Protein AF-A0A447MXN7-F1 (afdb_monomer_lite)

Structure (mmCIF, N/CA/C/O backbone):
data_AF-A0A447MXN7-F1
#
_entry.id   AF-A0A447MXN7-F1
#
loop_
_atom_site.group_PDB
_atom_site.id
_atom_site.type_symbol
_atom_site.label_atom_id
_atom_site.label_alt_id
_atom_site.label_comp_id
_atom_site.label_asym_id
_atom_site.label_entity_id
_atom_site.label_seq_id
_atom_site.pdbx_PDB_ins_code
_atom_site.Cartn_x
_atom_site.Cartn_y
_atom_site.Cartn_z
_atom_site.occupancy
_atom_site.B_iso_or_equiv
_atom_site.auth_seq_id
_atom_site.auth_comp_id
_atom_site.auth_asym_id
_atom_site.auth_atom_id
_atom_site.pdbx_PDB_model_num
ATOM 1 N N . MET A 1 1 ? -2.026 -2.365 -8.724 1.00 95.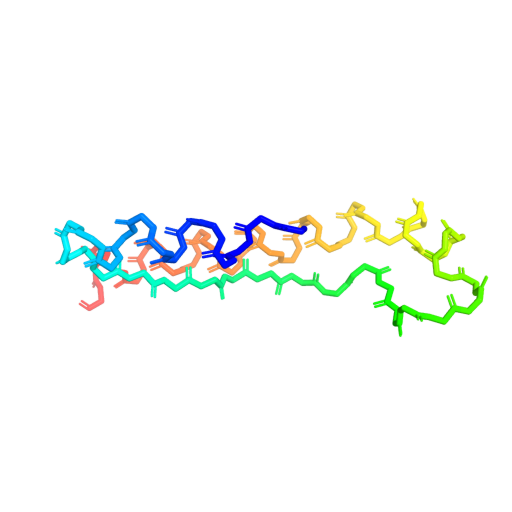44 1 MET A N 1
ATOM 2 C CA . MET A 1 1 ? -3.241 -2.164 -9.550 1.00 95.44 1 MET A CA 1
ATOM 3 C C . MET A 1 1 ? -4.551 -2.185 -8.735 1.00 95.44 1 MET A C 1
ATOM 5 O O . MET A 1 1 ? -5.625 -2.172 -9.316 1.00 95.44 1 MET A O 1
ATOM 9 N N . GLU A 1 2 ? -4.509 -2.156 -7.397 1.00 98.38 2 GLU A N 1
ATOM 10 C CA . GLU A 1 2 ? -5.657 -2.536 -6.548 1.00 98.38 2 GLU A CA 1
ATOM 11 C C . GLU A 1 2 ? -6.300 -1.341 -5.821 1.00 98.38 2 GLU A C 1
ATOM 13 O O . GLU A 1 2 ? -7.426 -1.435 -5.340 1.00 98.38 2 GLU A O 1
ATOM 18 N N . ALA A 1 3 ? -5.589 -0.210 -5.734 1.00 98.00 3 ALA A N 1
ATOM 19 C CA . ALA A 1 3 ? -5.949 0.945 -4.905 1.00 98.00 3 ALA A CA 1
ATOM 20 C C . ALA A 1 3 ? -7.386 1.441 -5.130 1.00 98.00 3 ALA A C 1
ATOM 22 O O . ALA A 1 3 ? -8.129 1.628 -4.170 1.00 98.00 3 ALA A O 1
ATOM 23 N N . THR A 1 4 ? -7.791 1.614 -6.389 1.00 98.31 4 THR A N 1
ATOM 24 C CA . THR A 1 4 ? -9.123 2.129 -6.731 1.00 98.31 4 THR A CA 1
ATOM 25 C C . THR A 1 4 ? -10.231 1.132 -6.413 1.00 98.31 4 THR A C 1
ATOM 27 O O . THR A 1 4 ? -11.294 1.544 -5.964 1.00 98.31 4 THR A O 1
ATOM 30 N N . ALA A 1 5 ? -9.995 -0.173 -6.587 1.00 98.69 5 ALA A N 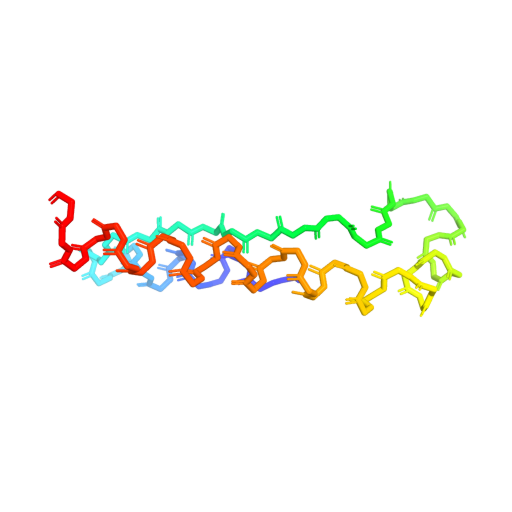1
ATOM 31 C CA . ALA A 1 5 ? -10.980 -1.192 -6.230 1.00 98.69 5 ALA A CA 1
ATOM 32 C C . ALA A 1 5 ? -11.231 -1.212 -4.712 1.00 98.69 5 ALA A C 1
ATOM 34 O O . ALA A 1 5 ? -12.382 -1.245 -4.284 1.00 98.69 5 ALA A O 1
ATOM 35 N N . ILE A 1 6 ? -10.167 -1.103 -3.905 1.00 98.69 6 ILE A N 1
ATOM 36 C CA . ILE A 1 6 ? -10.277 -0.985 -2.442 1.00 98.69 6 ILE A CA 1
ATOM 37 C C . ILE A 1 6 ? -11.030 0.298 -2.071 1.00 98.69 6 ILE A C 1
ATOM 39 O O . ILE A 1 6 ? -12.011 0.240 -1.333 1.00 98.69 6 ILE A O 1
ATOM 43 N N . ALA A 1 7 ? -10.628 1.442 -2.637 1.00 98.69 7 ALA A N 1
ATOM 44 C CA . ALA A 1 7 ? -11.270 2.730 -2.380 1.00 98.69 7 ALA A CA 1
ATOM 45 C C . ALA A 1 7 ? -12.763 2.726 -2.742 1.00 98.69 7 ALA A C 1
ATOM 47 O O . ALA A 1 7 ? -13.574 3.280 -2.007 1.00 98.69 7 ALA A O 1
ATOM 48 N N . HIS A 1 8 ? -13.135 2.077 -3.847 1.00 98.81 8 HIS A N 1
ATOM 49 C CA . HIS A 1 8 ? -14.525 1.959 -4.279 1.00 98.81 8 HIS A CA 1
ATOM 50 C C . HIS A 1 8 ? -15.364 1.161 -3.271 1.00 98.81 8 HIS A C 1
ATOM 52 O O . HIS A 1 8 ? -16.454 1.592 -2.903 1.00 98.81 8 HIS A O 1
ATOM 58 N N . VAL A 1 9 ? -14.849 0.043 -2.751 1.00 98.75 9 VAL A N 1
ATOM 59 C CA . VAL A 1 9 ? -15.549 -0.705 -1.696 1.00 98.75 9 VAL A CA 1
ATOM 60 C C . VAL A 1 9 ? -15.640 0.127 -0.413 1.00 98.75 9 VAL A C 1
ATOM 62 O O . VAL A 1 9 ? -16.720 0.238 0.156 1.00 98.75 9 VAL A O 1
ATOM 65 N N . CYS A 1 10 ? -14.558 0.783 0.014 1.00 98.81 10 CYS A N 1
ATOM 66 C CA . CYS A 1 10 ? -14.580 1.680 1.174 1.00 98.81 10 CYS A CA 1
ATOM 67 C C . CYS A 1 10 ? -15.617 2.806 1.027 1.00 98.81 10 CYS A C 1
ATOM 69 O O . CYS A 1 10 ? -16.336 3.092 1.982 1.00 98.81 10 CYS A O 1
ATOM 71 N N . HIS A 1 11 ? -15.753 3.387 -0.170 1.00 98.75 11 HIS A N 1
ATOM 72 C CA . HIS A 1 11 ? -16.781 4.381 -0.481 1.00 98.75 11 HIS A CA 1
ATOM 73 C C . HIS A 1 11 ? -18.197 3.821 -0.288 1.00 98.75 11 HIS A C 1
ATOM 75 O O . HIS A 1 11 ? -19.005 4.447 0.396 1.00 98.75 11 HIS A O 1
ATOM 81 N N . ASN A 1 12 ? -18.476 2.615 -0.798 1.00 98.75 12 ASN A N 1
ATOM 82 C CA . ASN A 1 12 ? -19.791 1.970 -0.671 1.00 98.75 12 ASN A CA 1
ATOM 83 C C . ASN A 1 12 ? -20.203 1.714 0.788 1.00 98.75 12 ASN A C 1
ATOM 85 O O . ASN A 1 12 ? -21.392 1.683 1.094 1.00 98.75 12 ASN A O 1
ATOM 89 N N . PHE A 1 13 ? -19.230 1.538 1.684 1.00 98.75 13 PHE A N 1
ATOM 90 C CA . PHE A 1 13 ? -19.456 1.289 3.111 1.00 98.75 13 PHE A CA 1
ATOM 91 C C . PHE A 1 13 ? -19.156 2.502 4.003 1.00 98.75 13 PHE A C 1
ATOM 93 O O . PHE A 1 13 ? -19.166 2.375 5.225 1.00 98.75 13 PHE A O 1
ATOM 100 N N . ASN A 1 14 ? -18.903 3.675 3.414 1.00 98.38 14 ASN A N 1
ATOM 101 C CA . ASN A 1 14 ? -18.567 4.907 4.129 1.00 98.38 14 ASN A CA 1
ATOM 102 C C . ASN A 1 14 ? -17.398 4.743 5.131 1.00 98.38 14 ASN A C 1
AT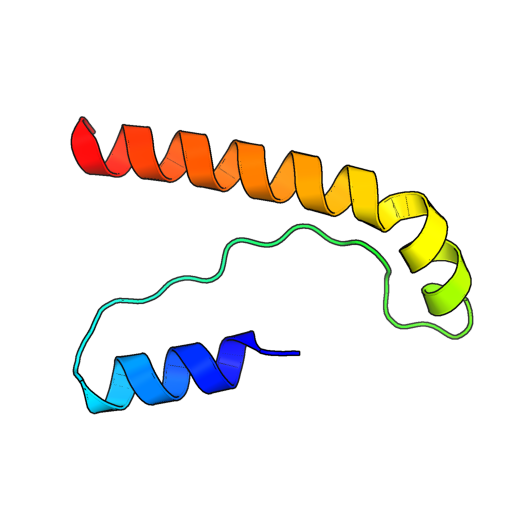OM 104 O O . ASN A 1 14 ? -17.412 5.302 6.229 1.00 98.38 14 ASN A O 1
ATOM 108 N N . VAL A 1 15 ? -16.388 3.954 4.753 1.00 98.81 15 VAL A N 1
ATOM 109 C CA . VAL A 1 15 ? -15.179 3.701 5.549 1.00 98.81 15 VAL A CA 1
ATOM 110 C C . VAL A 1 15 ? -14.055 4.625 5.064 1.00 98.81 15 VAL A C 1
ATOM 112 O O . VAL A 1 15 ? -13.714 4.580 3.879 1.00 98.81 15 VAL A O 1
ATOM 115 N N . PRO A 1 16 ? -13.443 5.448 5.937 1.00 98.44 16 PRO A N 1
ATOM 116 C CA . PRO A 1 16 ? -12.277 6.247 5.572 1.00 98.44 16 PRO A CA 1
ATOM 117 C C . PRO A 1 16 ? -11.117 5.369 5.089 1.00 98.44 16 PRO A C 1
ATOM 119 O O . PRO A 1 16 ? -10.796 4.354 5.706 1.00 98.44 16 PRO A O 1
ATOM 122 N N . PHE A 1 17 ? -10.470 5.771 3.996 1.00 98.50 17 PHE A N 1
ATOM 123 C CA . PHE A 1 17 ? -9.405 4.999 3.361 1.00 98.50 17 PHE A CA 1
ATOM 124 C C . PHE A 1 17 ? -8.282 5.903 2.848 1.00 98.50 17 PHE A C 1
ATOM 126 O O . PHE A 1 17 ? -8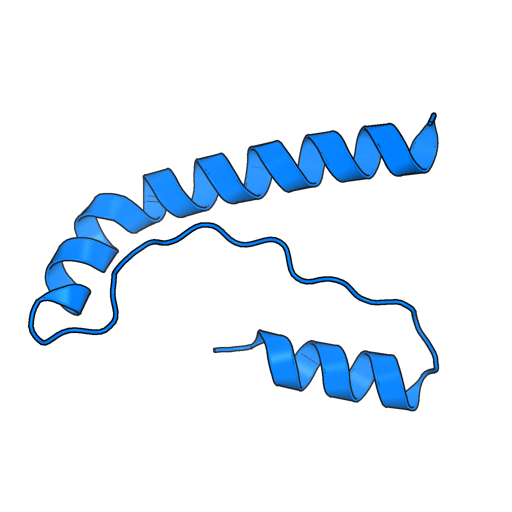.531 6.991 2.331 1.00 98.50 17 PHE A O 1
ATOM 133 N N . VAL A 1 18 ? -7.042 5.422 2.953 1.00 98.31 18 VAL A N 1
ATOM 134 C CA . VAL A 1 18 ? -5.848 6.058 2.388 1.00 98.31 18 VAL A CA 1
ATOM 135 C C . VAL A 1 18 ? -4.916 4.992 1.813 1.00 98.31 18 VAL A C 1
ATOM 137 O O . VAL A 1 18 ? -4.776 3.905 2.372 1.00 98.31 18 VAL A O 1
ATOM 140 N N . VAL A 1 19 ? -4.259 5.306 0.694 1.00 98.50 19 VAL A N 1
ATOM 141 C CA . VAL A 1 19 ? -3.208 4.466 0.103 1.00 98.50 19 VAL A CA 1
ATOM 142 C C . VAL A 1 19 ? -1.853 5.029 0.490 1.00 98.50 19 VAL A C 1
ATOM 144 O O . VAL A 1 19 ? -1.554 6.181 0.189 1.00 98.50 19 VAL A O 1
ATOM 147 N N . VAL A 1 20 ? -1.009 4.191 1.085 1.00 98.00 20 VAL A N 1
ATOM 148 C CA . VAL A 1 20 ? 0.405 4.490 1.326 1.00 98.00 20 VAL A CA 1
ATOM 149 C C . VAL A 1 20 ? 1.227 3.446 0.577 1.00 98.00 20 VAL A C 1
ATOM 151 O O . VAL A 1 20 ? 1.172 2.260 0.892 1.00 98.00 20 VAL A O 1
ATOM 154 N N . ARG A 1 21 ? 1.940 3.875 -0.467 1.00 97.94 21 ARG A N 1
ATOM 155 C CA . ARG A 1 21 ? 2.796 3.029 -1.311 1.00 97.94 21 ARG A CA 1
ATOM 156 C C . ARG A 1 21 ? 4.125 3.731 -1.555 1.00 97.94 21 ARG A C 1
ATOM 158 O O . ARG A 1 21 ? 4.208 4.951 -1.449 1.00 97.94 21 ARG A O 1
ATOM 165 N N . ALA A 1 22 ? 5.136 2.953 -1.911 1.00 97.25 22 ALA A N 1
ATOM 166 C CA . ALA A 1 22 ? 6.398 3.463 -2.422 1.00 97.25 22 ALA A CA 1
ATOM 167 C C . ALA A 1 22 ? 6.549 3.086 -3.898 1.00 97.25 22 ALA A C 1
ATOM 169 O O . ALA A 1 22 ? 5.899 2.158 -4.382 1.00 97.25 22 ALA A O 1
ATOM 170 N N . ILE A 1 23 ? 7.391 3.835 -4.600 1.00 95.50 23 ILE A N 1
ATOM 171 C CA . ILE A 1 23 ? 7.626 3.674 -6.032 1.00 95.50 23 ILE A CA 1
ATOM 172 C C . ILE A 1 23 ? 8.607 2.519 -6.261 1.00 95.50 23 ILE A C 1
ATOM 174 O O . ILE A 1 23 ? 9.701 2.527 -5.700 1.00 95.50 23 ILE A O 1
ATOM 178 N N . SER A 1 24 ? 8.204 1.537 -7.068 1.00 92.06 24 SER A N 1
ATOM 179 C CA . SER A 1 24 ? 9.046 0.434 -7.558 1.00 92.06 24 SER A CA 1
ATOM 180 C C . SER A 1 24 ? 9.638 0.708 -8.942 1.00 92.06 24 SER A C 1
ATOM 182 O O . SER A 1 24 ? 10.663 0.143 -9.295 1.00 92.06 24 SER A O 1
ATOM 184 N N . ASP A 1 25 ? 8.997 1.567 -9.730 1.00 94.62 25 ASP A N 1
ATOM 185 C CA . ASP A 1 25 ? 9.329 1.848 -11.126 1.00 94.62 25 ASP A CA 1
ATOM 186 C C . ASP A 1 25 ? 8.597 3.121 -11.592 1.00 94.62 25 ASP A C 1
ATOM 188 O O . ASP A 1 25 ? 7.772 3.677 -10.863 1.00 94.62 25 ASP A O 1
ATOM 192 N N . VAL A 1 26 ? 8.902 3.600 -12.799 1.00 92.44 26 VAL A N 1
ATOM 193 C CA . VAL A 1 26 ? 8.334 4.841 -13.363 1.00 92.44 26 VAL A CA 1
ATOM 194 C C . VAL A 1 26 ? 7.374 4.598 -14.535 1.00 92.44 26 VAL A C 1
ATOM 196 O O . VAL A 1 26 ? 7.040 5.539 -15.253 1.00 92.44 26 VAL A O 1
ATOM 199 N N . ALA A 1 27 ? 6.902 3.360 -14.716 1.00 89.88 27 ALA A N 1
ATOM 200 C CA . ALA A 1 27 ? 5.992 2.935 -15.785 1.00 89.88 27 ALA A CA 1
ATOM 201 C C . ALA A 1 27 ? 6.448 3.269 -17.228 1.00 89.88 27 ALA A C 1
ATOM 203 O O . ALA A 1 27 ? 5.632 3.515 -18.119 1.00 89.88 27 ALA A O 1
ATOM 204 N N . ASP A 1 28 ? 7.756 3.267 -17.468 1.00 89.12 28 ASP A N 1
ATOM 205 C CA . ASP A 1 28 ? 8.389 3.339 -18.782 1.00 89.12 28 ASP A CA 1
ATOM 206 C C . ASP A 1 28 ? 8.662 1.944 -19.395 1.00 89.12 28 ASP A C 1
ATOM 208 O O . ASP A 1 28 ? 8.293 0.898 -18.857 1.00 89.12 28 ASP A O 1
ATOM 212 N N . GLN A 1 29 ? 9.346 1.908 -20.543 1.00 85.88 29 GLN A N 1
ATOM 213 C CA . GLN A 1 29 ? 9.668 0.651 -21.235 1.00 85.88 29 GLN A CA 1
ATOM 214 C C . GLN A 1 29 ? 10.615 -0.271 -20.443 1.00 85.88 29 GLN A C 1
ATOM 216 O O . GLN A 1 29 ? 10.672 -1.467 -20.728 1.00 85.88 29 GLN A O 1
ATOM 221 N N . GLN A 1 30 ? 11.344 0.251 -19.453 1.00 84.94 30 GLN A N 1
ATOM 222 C CA . GLN A 1 30 ? 12.295 -0.498 -18.625 1.00 84.94 30 GLN A CA 1
ATOM 223 C C . GLN A 1 30 ? 11.710 -0.889 -17.265 1.00 84.94 30 GLN A C 1
ATOM 225 O O . GLN A 1 30 ? 12.371 -1.555 -16.474 1.00 84.94 30 GLN A O 1
ATOM 230 N N . SER A 1 31 ? 10.452 -0.541 -17.001 1.00 82.94 31 SER A N 1
ATOM 231 C CA . SER A 1 31 ? 9.855 -0.676 -15.673 1.00 82.94 31 SER A CA 1
ATOM 232 C C . SER A 1 31 ? 9.715 -2.110 -15.186 1.00 82.94 31 SER A C 1
ATOM 234 O O . SER A 1 31 ? 9.697 -2.332 -13.986 1.00 82.94 31 SER A O 1
ATOM 236 N N . HIS A 1 32 ? 9.706 -3.093 -16.085 1.00 80.69 32 HIS A N 1
ATOM 237 C CA . HIS A 1 32 ? 9.792 -4.503 -15.702 1.00 80.69 32 HIS A CA 1
ATOM 238 C C . HIS A 1 32 ? 11.144 -4.850 -15.048 1.00 80.69 32 HIS A C 1
ATOM 240 O O . HIS A 1 32 ? 11.165 -5.593 -14.076 1.00 80.69 32 HIS A O 1
ATOM 246 N N . LEU A 1 33 ? 12.251 -4.264 -15.522 1.00 82.56 33 LEU A N 1
ATOM 247 C CA . LEU A 1 33 ? 13.584 -4.446 -14.933 1.00 82.56 33 LEU A CA 1
ATOM 248 C C . LEU A 1 33 ? 13.691 -3.704 -13.598 1.00 82.56 33 LEU A C 1
ATOM 250 O O . LEU A 1 33 ? 14.100 -4.282 -12.596 1.00 82.56 33 LEU A O 1
ATOM 254 N N . SER A 1 34 ? 13.266 -2.436 -13.570 1.00 81.06 34 SER A N 1
ATOM 255 C CA . SER A 1 34 ? 13.281 -1.632 -12.343 1.00 81.06 34 SER A CA 1
ATOM 256 C C . SER A 1 34 ? 12.382 -2.226 -11.260 1.00 81.06 34 SER A C 1
ATOM 258 O O . SER A 1 34 ? 12.761 -2.240 -10.094 1.00 81.06 34 SER A O 1
ATOM 260 N N . PHE A 1 35 ? 11.219 -2.762 -11.629 1.00 83.75 35 PHE A N 1
ATOM 261 C CA . PHE A 1 35 ? 10.321 -3.405 -10.681 1.00 83.75 35 PHE A CA 1
ATOM 262 C C . PHE A 1 35 ? 11.000 -4.580 -9.974 1.00 83.75 35 PHE A C 1
ATOM 264 O O . PHE A 1 35 ? 10.990 -4.622 -8.746 1.00 83.75 35 PHE A O 1
ATOM 271 N N . ASP A 1 36 ? 11.639 -5.489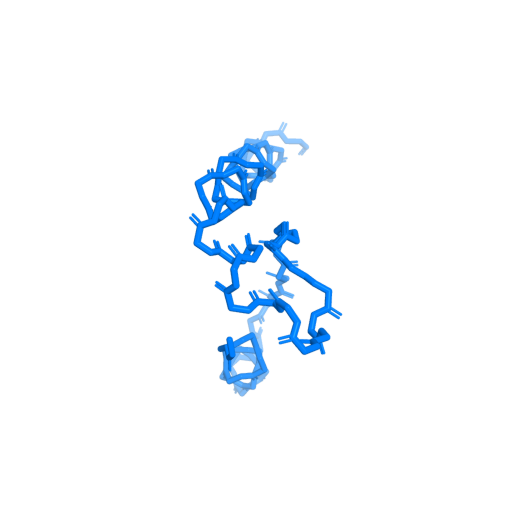 -10.714 1.00 85.31 36 ASP A N 1
ATOM 272 C CA . ASP A 1 36 ? 12.320 -6.647 -10.124 1.00 85.31 36 ASP A CA 1
ATOM 273 C C . ASP A 1 36 ? 13.461 -6.230 -9.176 1.00 85.31 36 ASP A C 1
ATOM 275 O O . ASP A 1 36 ? 13.643 -6.834 -8.116 1.00 85.31 36 ASP A O 1
ATOM 279 N N . GLU A 1 37 ? 14.188 -5.157 -9.502 1.00 87.75 37 GLU A N 1
ATOM 280 C CA . GLU A 1 37 ? 15.278 -4.627 -8.673 1.00 87.75 37 GLU A CA 1
ATOM 281 C C . GLU A 1 37 ? 14.782 -3.883 -7.421 1.00 87.75 37 GLU A C 1
ATOM 283 O O . GLU A 1 37 ? 15.347 -4.025 -6.330 1.00 87.75 37 GLU A O 1
ATOM 288 N N . PHE A 1 38 ? 13.720 -3.083 -7.551 1.00 92.50 38 PHE A N 1
ATOM 289 C CA . PHE A 1 38 ? 13.287 -2.143 -6.516 1.00 92.50 38 PHE A CA 1
ATOM 290 C C . PHE A 1 38 ? 12.038 -2.577 -5.751 1.00 92.50 38 PHE A C 1
ATOM 292 O O . PHE A 1 38 ? 11.690 -1.922 -4.766 1.00 92.50 38 PHE A O 1
ATOM 299 N N . LEU A 1 39 ? 11.397 -3.697 -6.100 1.00 94.50 39 LEU A N 1
ATOM 300 C CA . LEU A 1 39 ? 10.225 -4.212 -5.384 1.00 94.50 39 LEU A CA 1
ATOM 301 C C . LEU A 1 39 ? 10.491 -4.359 -3.879 1.00 94.50 39 LEU A C 1
ATOM 303 O O . LEU A 1 39 ? 9.691 -3.905 -3.060 1.00 94.50 39 LEU A O 1
ATOM 307 N N . ALA A 1 40 ? 11.633 -4.938 -3.496 1.00 95.44 40 ALA A N 1
ATOM 308 C CA . ALA A 1 40 ? 11.994 -5.111 -2.088 1.00 95.44 40 ALA A CA 1
ATOM 309 C C . ALA A 1 40 ? 12.201 -3.765 -1.365 1.00 95.44 40 ALA A C 1
ATOM 311 O O . ALA A 1 40 ? 11.832 -3.614 -0.197 1.00 95.44 40 ALA A O 1
ATOM 312 N N . VAL A 1 41 ? 12.754 -2.767 -2.063 1.00 96.19 41 VAL A N 1
ATOM 313 C CA . VAL A 1 41 ? 12.948 -1.411 -1.530 1.00 96.19 41 VAL A CA 1
ATOM 314 C C . VAL A 1 41 ? 11.601 -0.715 -1.355 1.00 96.19 41 VAL A C 1
ATOM 316 O O . VAL A 1 41 ? 11.324 -0.190 -0.276 1.00 96.19 41 VAL A O 1
ATOM 319 N N . ALA A 1 42 ? 10.737 -0.761 -2.371 1.00 96.94 42 ALA A N 1
ATOM 320 C CA . ALA A 1 42 ? 9.396 -0.197 -2.319 1.00 96.94 42 ALA A CA 1
ATOM 321 C C . ALA A 1 42 ? 8.565 -0.836 -1.193 1.00 96.94 42 ALA A C 1
ATOM 323 O O . ALA A 1 42 ? 7.950 -0.128 -0.391 1.00 96.94 42 ALA A O 1
ATOM 324 N N . ALA A 1 43 ? 8.621 -2.163 -1.052 1.00 97.38 43 ALA A N 1
ATOM 325 C CA . ALA A 1 43 ? 7.975 -2.875 0.044 1.00 97.38 43 ALA A CA 1
ATOM 326 C C . ALA A 1 43 ? 8.467 -2.356 1.403 1.00 97.38 43 ALA A C 1
ATOM 328 O O . ALA A 1 43 ? 7.659 -1.880 2.198 1.00 97.38 43 ALA A O 1
ATOM 329 N N . LYS A 1 44 ? 9.788 -2.328 1.631 1.00 98.06 44 LYS A N 1
ATOM 330 C CA . LYS A 1 44 ? 10.383 -1.845 2.888 1.00 98.06 44 LYS A CA 1
ATOM 331 C C . LYS A 1 44 ? 9.956 -0.414 3.235 1.00 98.06 44 LYS A C 1
ATOM 333 O O . LYS A 1 44 ? 9.591 -0.152 4.378 1.00 98.06 44 LYS A O 1
ATOM 338 N N . GLN A 1 45 ? 9.997 0.504 2.269 1.00 98.31 45 GLN A N 1
ATOM 339 C CA . GLN A 1 45 ? 9.638 1.908 2.501 1.00 98.31 45 GLN A CA 1
ATOM 340 C C . GLN A 1 45 ? 8.140 2.085 2.770 1.00 98.31 45 GLN A C 1
ATOM 342 O O . GLN A 1 45 ? 7.758 2.829 3.673 1.00 98.31 45 GLN A O 1
ATOM 347 N N . SER A 1 46 ? 7.284 1.375 2.029 1.00 97.94 46 SER A N 1
ATOM 348 C CA . SER A 1 46 ? 5.838 1.419 2.265 1.00 97.94 46 SER A CA 1
ATOM 349 C C . SER A 1 46 ? 5.464 0.855 3.641 1.00 97.94 46 SER A C 1
ATOM 351 O O . SER A 1 46 ? 4.686 1.486 4.355 1.00 97.94 46 SER A O 1
ATOM 353 N N . THR A 1 47 ? 6.084 -0.253 4.063 1.00 98.31 47 THR A N 1
ATOM 354 C CA . THR A 1 47 ? 5.882 -0.845 5.392 1.00 98.31 47 THR A CA 1
ATOM 355 C C . THR A 1 47 ? 6.300 0.110 6.501 1.00 98.31 47 THR A C 1
ATOM 357 O O . THR A 1 47 ? 5.507 0.351 7.406 1.00 98.31 47 THR A O 1
ATOM 360 N N . LEU A 1 48 ? 7.486 0.723 6.404 1.00 98.50 48 LEU A N 1
ATOM 361 C CA . LEU A 1 48 ? 7.964 1.695 7.395 1.00 98.50 48 LEU A CA 1
ATOM 362 C C . LEU A 1 48 ? 6.962 2.844 7.604 1.00 98.50 48 LEU A C 1
ATOM 364 O O . LEU A 1 48 ? 6.672 3.242 8.737 1.00 98.50 48 LEU A O 1
ATOM 368 N N . MET A 1 49 ? 6.411 3.371 6.509 1.00 98.50 49 MET A N 1
ATOM 369 C CA . MET A 1 49 ? 5.403 4.428 6.572 1.00 98.50 49 MET A CA 1
ATOM 370 C C . ME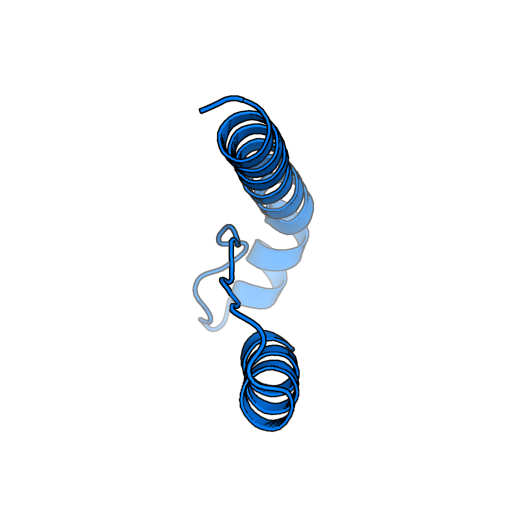T A 1 49 ? 4.092 3.949 7.200 1.00 98.50 49 MET A C 1
ATOM 372 O O . MET A 1 49 ? 3.515 4.674 8.009 1.00 98.50 49 MET A O 1
ATOM 376 N N . VAL A 1 50 ? 3.628 2.740 6.866 1.00 98.44 50 VAL A N 1
ATOM 377 C CA . VAL A 1 50 ? 2.403 2.161 7.441 1.00 98.44 50 VAL A CA 1
ATOM 378 C C . VAL A 1 50 ? 2.569 1.886 8.935 1.00 98.44 50 VAL A C 1
ATOM 380 O O . VAL A 1 50 ? 1.691 2.264 9.705 1.00 98.44 50 VAL A O 1
ATOM 383 N N . GLU A 1 51 ? 3.688 1.306 9.372 1.00 98.50 51 GLU A N 1
ATOM 384 C CA . GLU A 1 51 ? 3.974 1.084 10.796 1.00 98.50 51 GLU A CA 1
ATOM 385 C C . GLU A 1 51 ? 3.946 2.404 11.572 1.00 98.50 51 GLU A C 1
ATOM 387 O O . GLU A 1 51 ? 3.270 2.519 12.594 1.00 98.50 51 GLU A O 1
ATOM 392 N N . THR A 1 52 ? 4.606 3.435 11.038 1.00 98.19 52 THR A N 1
ATOM 393 C CA . THR A 1 52 ? 4.615 4.773 11.642 1.00 98.19 52 THR A CA 1
ATOM 394 C C . THR A 1 52 ? 3.211 5.378 11.698 1.00 98.19 52 THR A C 1
ATOM 396 O O . THR A 1 52 ? 2.830 5.961 12.713 1.00 98.19 52 THR A O 1
ATOM 399 N N . LEU A 1 53 ? 2.423 5.239 10.626 1.00 98.25 53 LEU A N 1
ATOM 400 C CA . LEU A 1 53 ? 1.047 5.728 10.567 1.00 98.25 53 LEU A CA 1
ATOM 401 C C . LEU A 1 53 ? 0.160 5.033 11.603 1.00 98.25 53 LEU A C 1
ATOM 403 O O . LEU A 1 53 ? -0.576 5.712 12.311 1.00 98.25 53 LEU A O 1
ATOM 407 N N . VAL A 1 54 ? 0.248 3.707 11.727 1.00 98.31 54 VAL A N 1
ATOM 408 C CA . VAL A 1 54 ? -0.535 2.933 12.701 1.00 98.31 54 VAL A CA 1
ATOM 409 C C . VAL A 1 54 ? -0.198 3.361 14.127 1.00 98.31 54 VAL A C 1
ATOM 411 O O . VAL A 1 54 ? -1.110 3.622 14.908 1.00 98.31 54 VAL A O 1
ATOM 414 N N . GLN A 1 55 ? 1.090 3.516 14.452 1.00 98.38 55 GLN A N 1
ATOM 415 C CA . GLN A 1 55 ? 1.514 4.013 15.767 1.00 98.38 55 GLN A CA 1
ATOM 416 C C . GLN A 1 55 ? 0.975 5.423 16.045 1.00 98.38 55 GLN A C 1
ATOM 418 O O . GLN A 1 55 ? 0.466 5.691 17.133 1.00 98.38 55 GLN A O 1
ATOM 423 N N . LYS A 1 56 ? 1.019 6.319 15.050 1.00 98.19 56 LYS A N 1
ATOM 424 C CA . LYS A 1 56 ? 0.465 7.675 15.173 1.00 98.19 56 LYS A CA 1
ATOM 425 C C . LYS A 1 56 ? -1.057 7.704 15.285 1.00 98.19 56 LYS A C 1
ATOM 427 O O . LYS A 1 56 ? -1.573 8.561 15.976 1.00 98.19 56 LYS A O 1
ATOM 432 N N . LEU A 1 57 ? -1.788 6.809 14.631 1.00 97.75 57 LEU A N 1
ATOM 433 C CA . LEU A 1 57 ? -3.249 6.762 14.754 1.00 97.75 57 LEU A CA 1
ATOM 434 C C . LEU A 1 57 ? -3.700 6.193 16.103 1.00 97.75 57 LEU A C 1
ATOM 436 O O . LEU A 1 57 ? -4.751 6.577 16.605 1.00 97.75 57 LEU A O 1
ATOM 440 N N . ALA A 1 58 ? -2.920 5.279 16.683 1.00 97.62 58 ALA A N 1
ATOM 441 C CA . ALA A 1 58 ? -3.228 4.683 17.978 1.00 97.62 58 ALA A CA 1
ATOM 442 C C . ALA A 1 58 ? -2.906 5.610 19.164 1.00 97.62 58 ALA A C 1
ATOM 444 O O . ALA A 1 58 ? -3.525 5.479 20.223 1.00 97.62 58 ALA A O 1
ATOM 445 N N . HIS A 1 59 ? -1.912 6.494 19.016 1.00 93.69 59 HIS A N 1
ATOM 446 C CA . HIS A 1 59 ? -1.310 7.225 20.141 1.00 93.69 59 HIS A CA 1
ATOM 447 C C . HIS A 1 59 ? -1.048 8.719 19.887 1.00 93.69 59 HIS A C 1
ATOM 449 O O . HIS A 1 59 ? -0.538 9.392 20.783 1.00 93.69 59 HIS A O 1
ATOM 455 N N . GLY A 1 60 ? -1.301 9.209 18.672 1.00 62.66 60 GLY A N 1
ATOM 456 C CA . GLY A 1 60 ? -1.091 10.603 18.271 1.00 62.66 60 GLY A CA 1
ATOM 457 C C . GLY A 1 60 ? -2.250 11.523 18.606 1.00 62.66 60 GLY A C 1
ATOM 458 O O . GLY A 1 60 ? -3.385 11.030 18.787 1.00 62.66 60 GLY A O 1
#

InterPro domains:
  IPR000845 Nucleoside phosphorylase domain [PF01048] (1-54)
  IPR010049 MTA/SAH nucleosidase [TIGR01704] (1-57)
  IPR035994 Nucleoside phosphorylase superfamily [G3DSA:3.40.50.1580] (1-60)
  IPR035994 Nucleoside phosphorylase superfamily [SSF53167] (1-57)

Radius of gyration: 14.48 Å; chains: 1; bounding box: 35×17×41 Å

Foldseek 3Di:
DCQVVVVVVCVVVVHDDDDQWFDQADPDPCSVVSNVVCVVVRVVVSVVVVVVVVCVVVPD

pLDDT: mean 94.57, std 6.7, range [62.66, 98.81]

Sequence (60 aa):
MEATAIAHVCHNFNVPFVVVRAISDVADQQSHLSFDEFLAVAAKQSTLMVETLVQKLAHG

Organism: Salmonella enterica I (NCBI:txid59201)

Secondary structure (DSSP, 8-state):
--HHHHHHHHHHTT---------S--SSTTHHHHHHHHHHHHHHHHHHHHHHHHHHHHH-